Protein AF-A0A1Q7BWT4-F1 (afdb_monomer_lite)

Sequence (83 aa):
PGWYARRRFTREHTMAYPLAAGALVEDPDGTHREVVGVDAAGQWPGGDDNEPGADFVRYLHLPPEAGQPDDVVNPVSSPAETR

Structure (mmCIF, N/CA/C/O backbone):
data_AF-A0A1Q7BWT4-F1
#
_entry.id   AF-A0A1Q7BWT4-F1
#
loop_
_atom_site.group_PDB
_atom_site.id
_atom_site.type_symbol
_atom_site.label_atom_id
_atom_site.label_alt_id
_atom_site.label_comp_id
_atom_site.label_asym_id
_atom_site.label_entity_id
_atom_site.label_seq_id
_atom_site.pdbx_PDB_ins_code
_atom_site.Cartn_x
_atom_site.Cartn_y
_atom_site.Cartn_z
_atom_site.occupancy
_atom_site.B_iso_or_equiv
_atom_site.auth_seq_id
_atom_site.auth_comp_id
_atom_site.auth_asym_id
_atom_site.auth_atom_id
_atom_site.pdbx_PDB_model_num
ATOM 1 N N . PRO A 1 1 ? -1.442 -3.810 12.042 1.00 89.69 1 PRO A N 1
ATOM 2 C CA . PRO A 1 1 ? -2.439 -2.781 11.685 1.00 89.69 1 PRO A CA 1
ATOM 3 C C . PRO A 1 1 ? -1.755 -1.640 10.940 1.00 89.69 1 PRO A C 1
ATOM 5 O O . PRO A 1 1 ? -0.536 -1.510 11.044 1.00 89.69 1 PRO A O 1
ATOM 8 N N . GLY A 1 2 ? -2.521 -0.841 10.200 1.00 93.62 2 GLY A N 1
ATOM 9 C CA . GLY A 1 2 ? -2.008 0.255 9.382 1.00 93.62 2 GLY A CA 1
ATOM 10 C C . GLY A 1 2 ? -2.289 0.069 7.895 1.00 93.62 2 GLY A C 1
ATOM 11 O O . GLY A 1 2 ? -3.195 -0.671 7.507 1.00 93.62 2 GLY A O 1
ATOM 12 N N . TRP A 1 3 ? -1.526 0.781 7.070 1.00 95.94 3 TRP A N 1
ATOM 13 C CA . TRP A 1 3 ? -1.674 0.775 5.619 1.00 95.94 3 TRP A CA 1
ATOM 14 C C . TRP A 1 3 ? -0.735 -0.222 4.948 1.00 95.94 3 TRP A C 1
ATOM 16 O O . TRP A 1 3 ? 0.426 -0.358 5.331 1.00 95.94 3 TRP A O 1
ATOM 26 N N . TYR A 1 4 ? -1.249 -0.875 3.910 1.00 96.31 4 TYR A N 1
ATOM 27 C CA . TYR A 1 4 ? -0.535 -1.850 3.098 1.00 96.31 4 TYR A CA 1
ATOM 28 C C . TYR A 1 4 ? -0.789 -1.601 1.610 1.00 96.31 4 TYR A C 1
ATOM 30 O O . TYR A 1 4 ? -1.913 -1.292 1.217 1.00 96.31 4 TYR A O 1
ATOM 38 N N . ALA A 1 5 ? 0.222 -1.797 0.771 1.00 96.62 5 ALA A N 1
ATOM 39 C CA . ALA A 1 5 ? 0.077 -1.902 -0.672 1.00 96.62 5 ALA A CA 1
ATOM 40 C C . ALA A 1 5 ? -0.151 -3.371 -1.048 1.00 96.62 5 ALA A C 1
ATOM 42 O O . ALA A 1 5 ? 0.633 -4.250 -0.687 1.00 96.62 5 ALA A O 1
ATOM 43 N N . ARG A 1 6 ? -1.236 -3.663 -1.771 1.00 96.44 6 ARG A N 1
ATOM 44 C CA . ARG A 1 6 ? -1.481 -4.990 -2.350 1.00 96.44 6 ARG A CA 1
ATOM 45 C C . ARG A 1 6 ? -0.788 -5.073 -3.698 1.00 96.44 6 ARG A C 1
ATOM 47 O O . ARG A 1 6 ? -1.117 -4.298 -4.596 1.00 96.44 6 ARG A O 1
ATOM 54 N N . ARG A 1 7 ? 0.126 -6.031 -3.841 1.00 95.19 7 ARG A N 1
ATOM 55 C CA . ARG A 1 7 ? 0.866 -6.277 -5.080 1.00 95.19 7 ARG A CA 1
ATOM 56 C C . ARG A 1 7 ? 0.611 -7.684 -5.587 1.00 95.19 7 ARG A C 1
ATOM 58 O O . ARG A 1 7 ? 0.709 -8.648 -4.830 1.00 95.19 7 ARG A O 1
ATOM 65 N N . ARG A 1 8 ? 0.261 -7.796 -6.864 1.00 95.56 8 ARG A N 1
ATOM 66 C CA . ARG A 1 8 ? -0.067 -9.056 -7.525 1.00 95.56 8 ARG A CA 1
ATOM 67 C C . ARG A 1 8 ? 1.075 -9.470 -8.442 1.00 95.56 8 ARG A C 1
ATOM 69 O O . ARG A 1 8 ? 1.338 -8.793 -9.426 1.00 95.56 8 ARG A O 1
ATOM 76 N N . PHE A 1 9 ? 1.691 -10.605 -8.140 1.00 93.00 9 PHE A N 1
ATOM 77 C CA . PHE A 1 9 ? 2.777 -11.194 -8.930 1.00 93.00 9 PHE A CA 1
ATOM 78 C C . PHE A 1 9 ? 2.225 -12.123 -10.012 1.00 93.00 9 PHE A C 1
ATOM 80 O O . PHE A 1 9 ? 2.683 -12.138 -11.149 1.00 93.00 9 PHE A O 1
ATOM 87 N N . THR A 1 10 ? 1.191 -12.891 -9.664 1.00 93.75 10 THR A N 1
ATOM 88 C CA . THR A 1 10 ? 0.430 -13.733 -10.594 1.00 93.75 10 THR A CA 1
ATOM 89 C C . THR A 1 10 ? -1.053 -13.656 -10.243 1.00 93.75 10 THR A C 1
ATOM 91 O O . THR A 1 10 ? -1.425 -13.098 -9.214 1.00 93.75 10 THR A O 1
ATOM 94 N N . ARG A 1 11 ? -1.938 -14.238 -11.062 1.00 92.06 11 ARG A N 1
ATOM 95 C CA . ARG A 1 11 ? -3.384 -14.250 -10.764 1.00 92.06 11 ARG A CA 1
ATOM 96 C C . ARG A 1 11 ? -3.724 -14.872 -9.406 1.00 92.06 11 ARG A C 1
ATOM 98 O O . ARG A 1 11 ? -4.702 -14.458 -8.797 1.00 92.06 11 ARG A O 1
ATOM 105 N N . GLU A 1 12 ? -2.924 -15.831 -8.955 1.00 94.75 12 GLU A N 1
ATOM 106 C CA . GLU A 1 12 ? -3.144 -16.592 -7.720 1.00 94.75 12 GLU A CA 1
ATOM 107 C C . GLU A 1 12 ? -2.245 -16.109 -6.572 1.00 94.75 12 GLU A C 1
ATOM 109 O O . GLU A 1 12 ? -2.475 -16.465 -5.421 1.00 94.75 12 GLU A O 1
ATOM 114 N N . HIS A 1 13 ? -1.243 -15.273 -6.867 1.00 93.94 13 HIS A N 1
ATOM 115 C CA . HIS A 1 13 ? -0.261 -14.809 -5.895 1.00 93.94 13 HIS A CA 1
ATOM 116 C C . HIS A 1 13 ? -0.301 -13.287 -5.744 1.00 93.94 13 HIS A C 1
ATOM 118 O O . HIS A 1 13 ? 0.169 -12.532 -6.602 1.00 93.94 13 HIS A O 1
ATOM 124 N N . THR A 1 14 ? -0.868 -12.838 -4.625 1.00 95.56 14 THR A N 1
ATOM 125 C CA . THR A 1 14 ? -0.920 -11.430 -4.220 1.00 95.56 14 THR A CA 1
ATOM 126 C C . THR A 1 14 ? -0.409 -11.314 -2.793 1.00 95.56 14 THR A C 1
ATOM 128 O O . THR A 1 14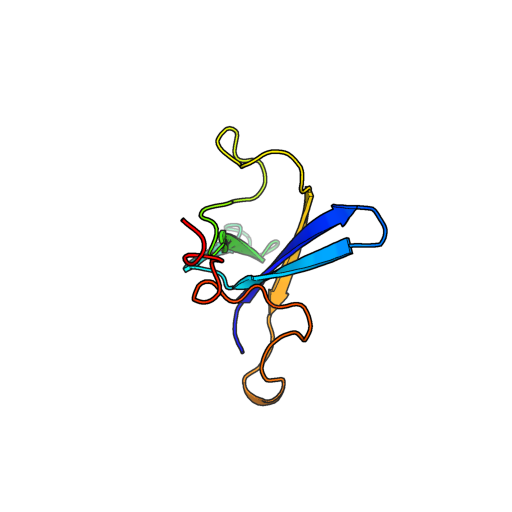 ? -0.842 -12.074 -1.936 1.00 95.56 14 THR A O 1
ATOM 131 N N . MET A 1 15 ? 0.473 -10.352 -2.539 1.00 95.94 15 MET A N 1
ATOM 132 C CA . MET A 1 15 ? 1.044 -10.105 -1.216 1.00 95.94 15 MET A CA 1
ATOM 133 C C . MET A 1 15 ? 0.735 -8.687 -0.735 1.00 95.94 15 MET A C 1
ATOM 135 O O . MET A 1 15 ? 0.451 -7.784 -1.530 1.00 95.94 15 MET A O 1
ATOM 139 N N . ALA A 1 16 ? 0.758 -8.493 0.582 1.00 96.44 16 ALA A N 1
ATOM 140 C CA . ALA A 1 16 ? 0.586 -7.197 1.223 1.00 96.44 16 ALA A CA 1
ATOM 141 C C . ALA A 1 16 ? 1.935 -6.659 1.717 1.00 96.44 16 ALA A C 1
ATOM 143 O O . ALA A 1 16 ? 2.590 -7.268 2.555 1.00 96.44 16 ALA A O 1
ATOM 144 N N . TYR A 1 17 ? 2.329 -5.483 1.246 1.00 96.12 17 TYR A N 1
ATOM 145 C CA . TYR A 1 17 ? 3.531 -4.797 1.708 1.00 96.12 17 TYR A CA 1
ATOM 146 C C . TYR A 1 17 ? 3.134 -3.663 2.650 1.00 96.12 17 TYR A C 1
ATOM 148 O O . TYR A 1 17 ? 2.326 -2.826 2.247 1.00 96.12 17 TYR A O 1
ATOM 156 N N . PRO A 1 18 ? 3.654 -3.597 3.887 1.00 96.06 18 PRO A N 1
ATOM 157 C CA . PRO A 1 18 ? 3.413 -2.450 4.761 1.00 96.06 18 PRO A CA 1
ATOM 158 C C . PRO A 1 18 ? 3.834 -1.143 4.077 1.00 96.06 18 PRO A C 1
ATOM 160 O O . PRO A 1 18 ? 4.851 -1.124 3.385 1.00 96.06 18 PRO A O 1
ATOM 163 N N . LEU A 1 19 ? 3.091 -0.050 4.266 1.00 95.56 19 LEU A N 1
ATOM 164 C CA . LEU A 1 19 ? 3.542 1.268 3.805 1.00 95.56 19 LEU A CA 1
ATOM 165 C C . LEU A 1 19 ? 4.708 1.749 4.673 1.00 95.56 19 LEU A C 1
ATOM 167 O O . LEU A 1 19 ? 4.586 1.811 5.896 1.00 95.56 19 LEU A O 1
ATOM 171 N N . ALA A 1 20 ? 5.818 2.115 4.033 1.00 94.38 20 ALA A N 1
ATOM 172 C CA . ALA A 1 20 ? 6.965 2.735 4.691 1.00 94.38 20 ALA A CA 1
ATOM 173 C C . ALA A 1 20 ? 6.766 4.250 4.848 1.00 94.38 20 ALA A C 1
ATOM 175 O O . ALA A 1 20 ? 7.125 4.825 5.873 1.00 94.38 20 ALA A O 1
ATOM 176 N N . ALA A 1 21 ? 6.153 4.885 3.847 1.00 94.00 21 ALA A N 1
ATOM 177 C CA . ALA A 1 21 ? 5.754 6.286 3.875 1.00 94.00 21 ALA A CA 1
ATOM 178 C C . ALA A 1 21 ? 4.440 6.461 3.110 1.00 94.00 21 ALA A C 1
ATOM 180 O O . ALA A 1 21 ? 4.203 5.789 2.108 1.00 94.00 21 ALA A O 1
ATOM 181 N N . GLY A 1 22 ? 3.589 7.376 3.565 1.00 94.12 22 GLY A N 1
ATOM 182 C CA . GLY A 1 22 ? 2.326 7.664 2.901 1.00 94.12 22 GLY A CA 1
ATOM 183 C C . GLY A 1 22 ? 1.860 9.088 3.143 1.00 94.12 22 GLY A C 1
ATOM 184 O O . GLY A 1 22 ? 2.234 9.723 4.129 1.00 94.12 22 GLY A O 1
ATOM 185 N N . ALA A 1 23 ? 1.033 9.567 2.227 1.00 94.31 23 ALA A N 1
ATOM 186 C CA . ALA A 1 23 ? 0.342 10.835 2.300 1.00 94.31 23 ALA A CA 1
ATOM 187 C C . ALA A 1 23 ? -1.131 10.625 1.957 1.00 94.31 23 ALA A C 1
ATOM 189 O O . ALA A 1 23 ? -1.514 9.689 1.255 1.00 94.31 23 ALA A O 1
ATOM 190 N N . LEU A 1 24 ? -1.950 11.526 2.473 1.00 93.88 24 LEU A N 1
ATOM 191 C CA . LEU A 1 24 ? -3.341 11.654 2.100 1.00 93.88 24 LEU A CA 1
ATOM 192 C C . LEU A 1 24 ? -3.436 12.780 1.073 1.00 93.8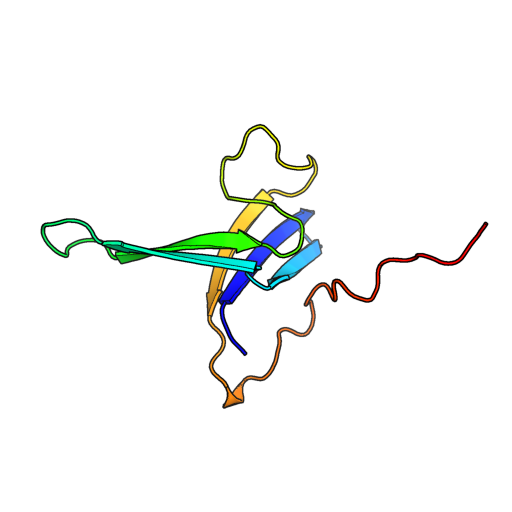8 24 LEU A C 1
ATOM 194 O O . LEU A 1 24 ? -3.008 13.899 1.354 1.00 93.88 24 LEU A O 1
ATOM 198 N N . VAL A 1 25 ? -3.959 12.467 -0.105 1.00 93.50 25 VAL A N 1
ATOM 199 C CA . VAL A 1 25 ? -4.187 13.427 -1.183 1.00 93.50 25 VAL A CA 1
ATOM 200 C C . VAL A 1 25 ? -5.677 13.705 -1.242 1.00 93.50 25 VAL A C 1
ATOM 202 O O . VAL A 1 25 ? -6.487 12.781 -1.286 1.00 93.50 25 VAL A O 1
ATOM 205 N N . GLU A 1 26 ? -6.024 14.984 -1.199 1.00 96.94 26 GLU A N 1
ATOM 206 C CA . GLU A 1 26 ? -7.398 15.475 -1.210 1.00 96.94 26 GLU A CA 1
ATOM 207 C C . GLU A 1 26 ? -7.528 16.529 -2.302 1.00 96.94 26 GLU A C 1
ATOM 209 O O . GLU A 1 26 ? -6.700 17.442 -2.381 1.00 96.94 26 GLU A O 1
ATOM 214 N N . ASP A 1 27 ? -8.563 16.406 -3.131 1.00 95.12 27 ASP A N 1
ATOM 215 C CA . ASP A 1 27 ? -8.874 17.444 -4.105 1.00 95.12 27 ASP A CA 1
ATOM 216 C C . ASP A 1 27 ? -9.353 18.715 -3.382 1.00 95.12 27 ASP A C 1
ATOM 218 O O . ASP A 1 27 ? -10.006 18.628 -2.336 1.00 95.12 27 ASP A O 1
ATOM 222 N N . PRO A 1 28 ? -9.083 19.919 -3.922 1.00 94.75 28 PRO A N 1
ATOM 223 C CA . PRO A 1 28 ? -9.452 21.176 -3.265 1.00 94.75 28 PRO A CA 1
ATOM 224 C C . PRO A 1 28 ? -10.959 21.343 -3.033 1.00 94.75 28 PRO A C 1
ATOM 226 O O . PRO A 1 28 ? -11.370 22.078 -2.137 1.00 94.75 28 PRO A O 1
ATOM 229 N N . ASP A 1 29 ? -11.779 20.689 -3.855 1.00 94.69 29 ASP A N 1
ATOM 230 C CA . ASP A 1 29 ? -13.238 20.678 -3.746 1.00 94.69 29 ASP A CA 1
ATOM 231 C C . ASP A 1 29 ? -13.773 19.569 -2.817 1.00 94.69 29 ASP A C 1
ATOM 233 O O . ASP A 1 29 ? -14.977 19.502 -2.565 1.00 94.69 29 ASP A O 1
ATOM 237 N N . GLY A 1 30 ? -12.888 18.720 -2.283 1.00 91.00 30 GLY A N 1
ATOM 238 C CA . GLY A 1 30 ? -13.208 17.620 -1.376 1.00 91.00 30 GLY A CA 1
ATOM 239 C C . GLY A 1 30 ? -13.918 16.435 -2.034 1.00 91.00 30 GLY A C 1
ATOM 240 O O . GLY A 1 30 ? -14.420 15.563 -1.324 1.00 91.00 30 GLY A O 1
ATOM 241 N N . THR A 1 31 ? -13.994 16.384 -3.365 1.00 94.81 31 THR A N 1
ATOM 242 C CA . THR A 1 31 ? -14.703 15.310 -4.083 1.00 94.81 31 THR A CA 1
ATOM 243 C C . THR A 1 31 ? -13.925 13.998 -4.111 1.00 94.81 31 THR A C 1
ATOM 245 O O . THR A 1 31 ? -14.526 12.925 -4.216 1.00 94.81 31 THR A O 1
ATOM 248 N N . HIS A 1 32 ? -12.605 14.072 -3.951 1.00 93.94 32 HIS A N 1
ATOM 249 C CA . HIS A 1 32 ? -11.714 12.926 -3.939 1.00 93.94 32 HIS A CA 1
ATOM 250 C C . HIS A 1 32 ? -10.738 12.986 -2.766 1.00 93.94 32 HIS A C 1
ATOM 252 O O . HIS A 1 32 ? -10.215 14.043 -2.412 1.00 93.94 32 HIS A O 1
ATOM 258 N N . ARG A 1 33 ? -10.499 11.817 -2.169 1.00 94.19 33 ARG A N 1
ATOM 259 C CA . ARG A 1 33 ? -9.574 11.618 -1.057 1.00 94.19 33 ARG A CA 1
ATOM 260 C C . ARG A 1 33 ? -8.989 10.221 -1.147 1.00 94.19 33 ARG A C 1
ATOM 262 O O . ARG A 1 33 ? -9.714 9.241 -0.973 1.00 94.19 33 ARG A O 1
ATOM 269 N N . GLU A 1 34 ? -7.687 10.128 -1.366 1.00 93.31 34 GLU A N 1
ATOM 270 C CA . GLU A 1 34 ? -6.987 8.851 -1.459 1.00 93.31 34 GLU A CA 1
ATOM 271 C C . GLU A 1 34 ? -5.683 8.853 -0.666 1.00 93.31 34 GLU A C 1
ATOM 273 O O . GLU A 1 34 ? -5.067 9.889 -0.423 1.00 93.31 34 GLU A O 1
ATOM 278 N N . VAL A 1 35 ? -5.260 7.666 -0.244 1.00 93.62 35 VAL A N 1
ATOM 279 C CA . VAL A 1 35 ? -3.926 7.476 0.320 1.00 93.62 35 VAL A CA 1
ATOM 280 C C . VAL A 1 35 ? -2.999 7.050 -0.799 1.00 93.62 35 VAL A C 1
ATOM 282 O O . VAL A 1 35 ? -3.322 6.129 -1.540 1.00 93.62 35 VAL A O 1
ATOM 285 N N . VAL A 1 36 ? -1.837 7.685 -0.868 1.00 93.69 36 VAL A N 1
ATOM 286 C CA . VAL A 1 36 ? -0.731 7.313 -1.751 1.00 93.69 36 VAL A CA 1
ATOM 287 C C . VAL A 1 36 ? 0.520 7.111 -0.914 1.00 93.69 36 VAL A C 1
ATOM 289 O O . VAL A 1 36 ? 0.665 7.697 0.159 1.00 93.69 36 VAL A O 1
ATOM 292 N N . GLY A 1 37 ? 1.440 6.273 -1.367 1.00 95.12 37 GLY A N 1
ATOM 293 C CA . GLY A 1 37 ? 2.624 5.975 -0.579 1.00 95.12 37 GLY A CA 1
ATOM 294 C C . GLY A 1 37 ? 3.561 4.951 -1.187 1.00 95.12 37 GLY A C 1
ATOM 295 O O . GLY A 1 37 ? 3.215 4.24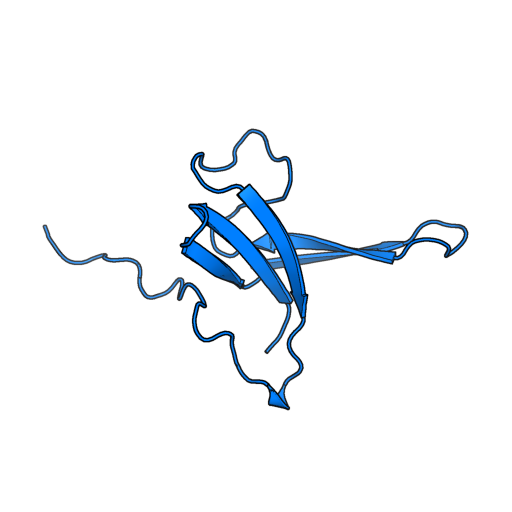0 -2.134 1.00 95.12 37 GLY A O 1
ATOM 296 N N . VAL A 1 38 ? 4.740 4.894 -0.578 1.00 96.00 38 VAL A N 1
ATOM 297 C CA . VAL A 1 38 ? 5.814 3.958 -0.888 1.00 96.00 38 VAL A CA 1
ATOM 298 C C . VAL A 1 38 ? 5.723 2.791 0.086 1.00 96.00 38 VAL A C 1
ATOM 300 O O . VAL A 1 38 ? 5.624 2.983 1.304 1.00 96.00 38 VAL A O 1
ATOM 303 N N . ASP A 1 39 ? 5.735 1.575 -0.443 1.00 95.44 39 ASP A N 1
ATOM 304 C CA . ASP A 1 39 ? 5.708 0.365 0.368 1.00 95.44 39 ASP A CA 1
ATOM 305 C C . ASP A 1 39 ? 7.093 -0.021 0.919 1.00 95.44 39 ASP A C 1
ATOM 307 O O . ASP A 1 39 ? 8.112 0.597 0.611 1.00 95.44 39 ASP A O 1
ATOM 311 N N . ALA A 1 40 ? 7.137 -1.033 1.786 1.00 94.50 40 ALA A N 1
ATOM 312 C CA . ALA A 1 40 ? 8.358 -1.487 2.450 1.00 94.50 40 ALA A CA 1
ATOM 313 C C . ALA A 1 40 ? 9.434 -2.039 1.496 1.00 94.50 40 ALA A C 1
ATOM 315 O O . ALA A 1 40 ? 10.579 -2.184 1.915 1.00 94.50 40 ALA A O 1
ATOM 316 N N . ALA A 1 41 ? 9.095 -2.333 0.236 1.00 92.50 41 ALA A N 1
ATOM 317 C CA . ALA A 1 41 ? 10.059 -2.687 -0.803 1.00 92.50 41 ALA A CA 1
ATOM 318 C C . ALA A 1 41 ? 10.552 -1.460 -1.598 1.00 92.50 41 ALA A C 1
ATOM 320 O O . ALA A 1 41 ? 11.276 -1.611 -2.582 1.00 92.50 41 ALA A O 1
ATOM 321 N N . GLY A 1 42 ? 10.163 -0.245 -1.197 1.00 93.75 42 GLY A N 1
ATOM 322 C CA . GLY A 1 42 ? 10.525 0.996 -1.881 1.00 93.75 42 GLY A CA 1
ATOM 323 C C . GLY A 1 42 ? 9.682 1.279 -3.125 1.00 93.75 42 GLY A C 1
ATOM 324 O O . GLY A 1 42 ? 10.102 2.062 -3.970 1.00 93.75 42 GLY A O 1
ATOM 325 N N . GLN A 1 43 ? 8.518 0.641 -3.262 1.00 94.06 43 GLN A N 1
ATOM 326 C CA . GLN A 1 43 ? 7.750 0.621 -4.508 1.00 94.06 43 GLN A CA 1
ATOM 327 C C . GLN A 1 43 ? 6.531 1.532 -4.395 1.00 94.06 43 GLN A C 1
ATOM 329 O O . GLN A 1 43 ? 5.925 1.640 -3.326 1.00 94.06 43 GLN A O 1
ATOM 334 N N . TRP A 1 44 ? 6.149 2.183 -5.492 1.00 93.38 44 TRP A N 1
ATOM 335 C CA . TRP A 1 44 ? 5.002 3.097 -5.518 1.00 93.38 44 TRP A CA 1
ATOM 336 C C . TRP A 1 44 ? 4.195 2.958 -6.817 1.00 93.38 44 TRP A C 1
ATOM 338 O O . TRP A 1 44 ? 4.777 2.678 -7.861 1.00 93.38 44 TRP A O 1
ATOM 348 N N . PRO A 1 45 ? 2.861 3.120 -6.815 1.00 92.00 45 PRO A N 1
ATOM 349 C CA . PRO A 1 45 ? 2.046 2.885 -8.007 1.00 92.00 45 PRO A CA 1
ATOM 350 C C . PRO A 1 45 ? 2.468 3.767 -9.188 1.00 92.00 45 PRO A C 1
ATOM 352 O O . PRO A 1 45 ? 2.497 4.986 -9.072 1.00 92.00 45 PRO A O 1
ATOM 355 N N . GLY A 1 46 ? 2.769 3.147 -10.333 1.00 88.31 46 GLY A N 1
ATOM 356 C CA . GLY A 1 46 ? 3.151 3.861 -11.559 1.00 88.31 46 GLY A CA 1
ATOM 357 C C . GLY A 1 46 ? 4.608 4.333 -11.625 1.00 88.31 46 GLY A C 1
ATOM 358 O O . GLY A 1 46 ? 4.975 4.968 -12.604 1.00 88.31 46 GLY A O 1
ATOM 359 N N . GLY A 1 47 ? 5.436 4.014 -10.629 1.00 90.00 47 GLY A N 1
ATOM 360 C CA . GLY A 1 47 ? 6.865 4.319 -10.651 1.00 90.00 47 GLY A CA 1
ATOM 361 C C . GLY A 1 47 ? 7.648 3.596 -11.743 1.00 90.00 47 GLY A C 1
ATOM 362 O O . GLY A 1 47 ? 7.560 2.372 -11.845 1.00 90.00 47 GLY A O 1
ATOM 363 N N . ASP A 1 48 ? 8.467 4.340 -12.487 1.00 88.88 48 ASP A N 1
ATOM 364 C CA . ASP A 1 48 ? 9.349 3.791 -13.527 1.00 88.88 48 ASP A CA 1
ATOM 365 C C . ASP A 1 48 ? 10.499 2.947 -12.946 1.00 88.88 48 ASP A C 1
ATOM 367 O O . ASP A 1 48 ? 10.901 1.952 -13.542 1.00 88.88 48 ASP A O 1
ATOM 371 N N . ASP A 1 49 ? 10.990 3.303 -11.753 1.00 88.81 49 ASP A N 1
ATOM 372 C CA . ASP A 1 49 ? 12.065 2.591 -11.041 1.00 88.81 49 ASP A CA 1
ATOM 373 C C . ASP A 1 49 ? 11.566 1.393 -10.212 1.00 88.81 49 ASP A C 1
ATOM 375 O O . ASP A 1 49 ? 12.314 0.808 -9.424 1.00 88.81 49 ASP A O 1
ATOM 379 N N . ASN A 1 50 ? 10.288 1.033 -10.339 1.00 90.69 50 ASN A N 1
ATOM 380 C CA . ASN A 1 50 ? 9.755 -0.122 -9.634 1.00 90.69 50 ASN A CA 1
ATOM 381 C C . ASN A 1 50 ? 10.400 -1.416 -10.129 1.00 90.69 50 ASN A C 1
ATOM 383 O O . ASN A 1 50 ? 10.652 -1.615 -11.319 1.00 90.69 50 ASN A O 1
ATOM 387 N N . GLU A 1 51 ? 10.569 -2.351 -9.202 1.00 87.75 51 GLU A N 1
ATOM 388 C CA . GLU A 1 51 ? 10.959 -3.704 -9.541 1.00 87.75 51 GLU A CA 1
ATOM 389 C C . GLU A 1 51 ? 9.851 -4.338 -10.402 1.00 87.75 51 GLU A C 1
ATOM 391 O O . GLU A 1 51 ? 8.674 -4.351 -9.997 1.00 87.75 51 GLU A O 1
ATOM 396 N N . PRO A 1 52 ? 10.198 -4.851 -11.596 1.00 87.50 52 PRO A N 1
ATOM 397 C CA . PRO A 1 52 ? 9.233 -5.480 -12.480 1.00 87.50 52 PRO A CA 1
ATOM 398 C C . PRO A 1 52 ? 8.736 -6.806 -11.894 1.00 87.50 52 PRO A C 1
ATOM 400 O O . PRO A 1 52 ? 9.422 -7.471 -11.125 1.00 87.50 52 PRO A O 1
ATOM 403 N N . GLY A 1 53 ? 7.549 -7.239 -12.327 1.00 88.44 53 GLY A N 1
ATOM 404 C CA . GLY A 1 53 ? 7.008 -8.558 -11.970 1.00 88.44 53 GLY A CA 1
ATOM 405 C C . GLY A 1 53 ? 5.898 -8.550 -10.922 1.00 88.44 53 GLY A C 1
ATOM 406 O O . GLY A 1 53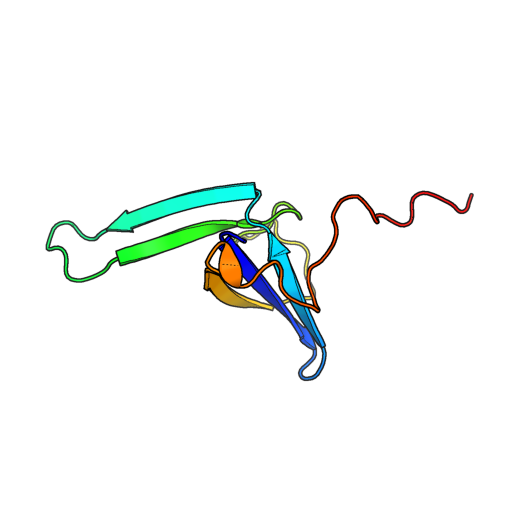 ? 5.399 -9.620 -10.581 1.00 88.44 53 GLY A O 1
ATOM 407 N N . ALA A 1 54 ? 5.456 -7.377 -10.457 1.00 92.69 54 ALA A N 1
ATOM 408 C CA . ALA A 1 54 ? 4.223 -7.267 -9.689 1.00 92.69 54 ALA A CA 1
ATOM 409 C C . AL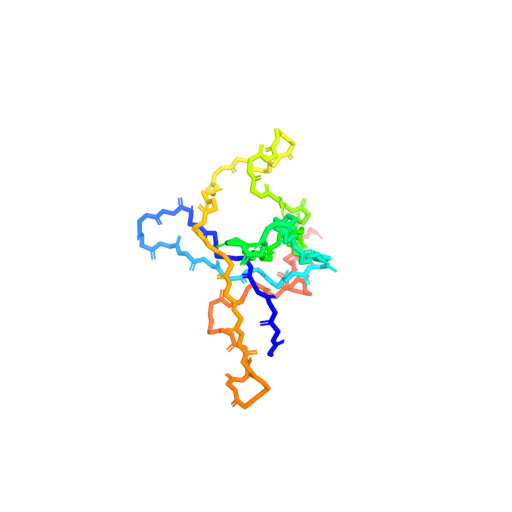A A 1 54 ? 3.435 -5.993 -9.992 1.00 92.69 54 ALA A C 1
ATOM 411 O O . ALA A 1 54 ? 3.956 -4.880 -9.885 1.00 92.69 54 ALA A O 1
ATOM 412 N N . ASP A 1 55 ? 2.147 -6.174 -10.272 1.00 94.25 55 ASP A N 1
ATOM 413 C CA . ASP A 1 55 ? 1.190 -5.089 -10.458 1.00 94.25 55 ASP A CA 1
ATOM 414 C C . ASP A 1 55 ? 0.743 -4.541 -9.103 1.00 94.25 55 ASP A C 1
ATOM 416 O O . ASP A 1 55 ? 0.407 -5.302 -8.188 1.00 94.25 55 ASP A O 1
ATOM 420 N N . PHE A 1 56 ? 0.641 -3.220 -8.988 1.00 95.12 56 PHE A N 1
ATOM 421 C CA . PHE A 1 56 ? -0.120 -2.619 -7.900 1.00 95.12 56 PHE A CA 1
ATOM 422 C C . PHE A 1 56 ? -1.617 -2.904 -8.078 1.00 95.12 56 PHE A C 1
ATOM 424 O O . PHE A 1 56 ? -2.160 -2.776 -9.174 1.00 95.12 56 PHE A O 1
ATOM 431 N N . VAL A 1 57 ? -2.291 -3.280 -6.989 1.00 95.62 57 VAL A N 1
ATOM 432 C CA . VAL A 1 57 ? -3.733 -3.561 -6.985 1.00 95.62 57 VAL A CA 1
ATOM 433 C C . VAL A 1 57 ? -4.505 -2.455 -6.277 1.00 95.62 57 VAL A C 1
ATOM 435 O O . VAL A 1 57 ? -5.430 -1.891 -6.852 1.00 95.62 57 VAL A O 1
ATOM 438 N N . ARG A 1 58 ? -4.179 -2.197 -5.004 1.00 95.88 58 ARG A N 1
ATOM 439 C CA . ARG A 1 58 ? -4.821 -1.173 -4.166 1.00 95.88 58 ARG A CA 1
ATOM 440 C C . ARG A 1 58 ? -4.056 -0.956 -2.868 1.00 95.88 58 ARG A C 1
ATOM 442 O O . ARG A 1 58 ? -3.338 -1.848 -2.410 1.00 95.88 58 ARG A O 1
ATOM 449 N N . TYR A 1 59 ? -4.336 0.159 -2.207 1.00 96.19 59 TYR A N 1
ATOM 450 C CA . TYR A 1 59 ? -4.030 0.319 -0.793 1.00 96.19 59 TYR A CA 1
ATOM 451 C C . TYR A 1 59 ? -5.105 -0.344 0.080 1.00 96.19 59 TYR A C 1
ATOM 453 O O . TYR A 1 59 ? -6.291 -0.359 -0.256 1.00 96.19 59 TYR A O 1
ATOM 461 N N . LEU A 1 60 ? -4.682 -0.926 1.197 1.00 95.19 60 LEU A N 1
ATOM 462 C CA . LEU A 1 60 ? -5.523 -1.583 2.192 1.00 95.19 60 LEU A CA 1
ATOM 463 C C . LEU A 1 60 ? -5.199 -1.003 3.569 1.00 95.19 60 LEU A C 1
ATOM 465 O O . LEU A 1 60 ? -4.052 -1.062 4.001 1.00 95.19 60 LEU A O 1
ATOM 469 N N . HIS A 1 61 ? -6.209 -0.494 4.267 1.00 94.94 61 HIS A N 1
ATOM 470 C CA . HIS A 1 61 ? -6.094 -0.103 5.668 1.00 94.94 61 HIS A CA 1
ATOM 471 C C . HIS A 1 61 ? -6.667 -1.196 6.565 1.00 94.94 61 HIS A C 1
ATOM 473 O O . HIS A 1 61 ? -7.806 -1.620 6.366 1.00 94.94 61 HIS A O 1
ATOM 479 N N . LEU A 1 62 ? -5.900 -1.618 7.569 1.00 94.31 62 LEU A N 1
ATOM 480 C CA . LEU A 1 62 ? -6.372 -2.514 8.619 1.00 94.31 62 LEU A CA 1
ATOM 481 C C . LEU A 1 62 ? -6.383 -1.797 9.974 1.00 94.31 62 LEU A C 1
ATOM 483 O O . LEU A 1 62 ? -5.331 -1.304 10.401 1.00 94.31 62 LEU A O 1
ATOM 487 N N . PRO A 1 63 ? -7.530 -1.763 10.677 1.00 93.06 63 PRO A N 1
ATOM 488 C CA . PRO A 1 63 ? -7.605 -1.177 12.009 1.00 93.06 63 PRO A CA 1
ATOM 489 C C . PRO A 1 63 ? -6.762 -1.977 13.022 1.00 93.06 63 PRO A C 1
ATOM 491 O O . PRO A 1 63 ? -6.459 -3.148 12.781 1.00 93.06 63 PRO A O 1
ATOM 494 N N . PRO A 1 64 ? -6.384 -1.377 14.169 1.00 90.88 64 PRO A N 1
ATOM 495 C CA . PRO A 1 64 ? -5.613 -2.029 15.234 1.00 90.88 64 PRO A CA 1
ATOM 496 C C . PRO A 1 64 ? -6.100 -3.429 15.618 1.00 90.88 64 PRO A C 1
ATOM 498 O O . PRO A 1 64 ? -5.292 -4.350 15.715 1.00 90.88 64 PRO A O 1
ATOM 501 N N . GLU A 1 65 ? -7.413 -3.594 15.770 1.00 94.25 65 GLU A N 1
ATOM 502 C CA . GLU A 1 65 ? -8.063 -4.852 16.154 1.00 94.25 65 GLU A CA 1
ATOM 503 C C . GLU A 1 65 ? -7.933 -5.982 15.122 1.00 94.25 65 GLU A C 1
ATOM 505 O O . GLU A 1 65 ? -8.014 -7.150 15.488 1.00 94.25 65 GLU A O 1
ATOM 510 N N . ALA A 1 66 ? -7.698 -5.653 13.847 1.00 91.69 66 ALA A N 1
ATOM 511 C CA . ALA A 1 66 ? -7.577 -6.633 12.770 1.00 91.69 66 ALA A CA 1
ATOM 512 C C . ALA A 1 66 ? -6.170 -7.247 12.662 1.00 91.69 66 ALA A C 1
ATOM 514 O O . ALA A 1 66 ? -5.970 -8.183 11.895 1.00 91.69 66 ALA A O 1
ATOM 515 N N . GLY A 1 67 ? -5.178 -6.728 13.394 1.00 90.44 67 GLY A N 1
ATOM 516 C CA . GLY A 1 67 ? -3.809 -7.235 13.310 1.00 90.44 67 GLY A CA 1
ATOM 517 C C . GLY A 1 67 ? -3.143 -6.925 11.964 1.00 90.44 67 GLY A C 1
ATOM 518 O O . GLY A 1 67 ? -3.193 -5.788 11.490 1.00 90.44 67 GLY A O 1
ATOM 519 N N . GLN A 1 68 ? -2.427 -7.890 11.387 1.00 91.38 68 GLN A N 1
ATOM 520 C CA . GLN A 1 68 ? -1.725 -7.763 10.101 1.00 91.38 68 GLN A CA 1
ATOM 521 C C . GLN A 1 68 ? -2.341 -8.731 9.072 1.00 91.38 68 GLN A C 1
ATOM 523 O O . GLN A 1 68 ? -2.934 -9.722 9.489 1.00 91.38 68 GLN A O 1
ATOM 528 N N . PRO A 1 69 ? -2.218 -8.471 7.756 1.00 92.38 69 PRO A N 1
ATOM 529 C CA . PRO A 1 69 ? -2.648 -9.425 6.733 1.00 92.38 69 PRO A CA 1
ATOM 530 C C . PRO A 1 69 ? -1.883 -10.750 6.856 1.00 92.38 69 PRO A C 1
ATOM 532 O O . PRO A 1 69 ? -0.687 -10.728 7.142 1.00 92.38 69 PRO A O 1
ATOM 535 N N . ASP A 1 70 ? -2.529 -11.882 6.569 1.00 91.56 70 ASP A N 1
ATOM 536 C CA . ASP A 1 70 ? -1.878 -13.205 6.573 1.00 91.56 70 ASP A CA 1
ATOM 537 C C . ASP A 1 70 ? -0.772 -13.332 5.512 1.00 91.56 70 ASP A C 1
ATOM 539 O O . ASP A 1 70 ? 0.185 -14.083 5.666 1.00 91.56 70 ASP A O 1
ATOM 543 N N . ASP A 1 71 ? -0.904 -12.574 4.427 1.00 93.94 71 ASP A N 1
ATOM 544 C CA . ASP A 1 71 ? 0.010 -12.525 3.289 1.00 93.94 71 ASP A CA 1
ATOM 545 C C . ASP A 1 71 ? 0.912 -11.282 3.326 1.00 93.94 71 ASP A C 1
ATOM 547 O O . ASP A 1 71 ? 1.334 -10.754 2.289 1.00 93.94 71 ASP A O 1
ATOM 551 N N . VAL A 1 72 ? 1.188 -10.788 4.537 1.00 94.31 72 VAL A N 1
ATOM 552 C CA . VAL A 1 72 ? 2.124 -9.691 4.752 1.00 94.31 72 VAL A CA 1
ATOM 553 C C . VAL A 1 72 ? 3.547 -10.129 4.418 1.00 94.31 72 VAL A C 1
ATOM 555 O O . VAL A 1 72 ? 4.060 -11.120 4.936 1.00 94.31 72 VAL A O 1
ATOM 558 N N . VAL A 1 73 ? 4.222 -9.347 3.582 1.00 85.81 73 VAL A N 1
ATOM 559 C CA . VAL A 1 73 ? 5.667 -9.475 3.421 1.00 85.81 73 VAL A CA 1
ATOM 560 C C . VAL A 1 73 ? 6.326 -8.920 4.668 1.00 85.81 73 VAL A C 1
ATOM 562 O O . VAL A 1 73 ? 6.158 -7.748 5.008 1.00 85.81 73 VAL A O 1
ATOM 565 N N . ASN A 1 74 ? 7.086 -9.771 5.350 1.00 71.81 74 ASN A N 1
ATOM 566 C CA . ASN A 1 74 ? 7.878 -9.359 6.490 1.00 71.81 74 ASN A CA 1
ATOM 567 C C . ASN A 1 74 ? 9.251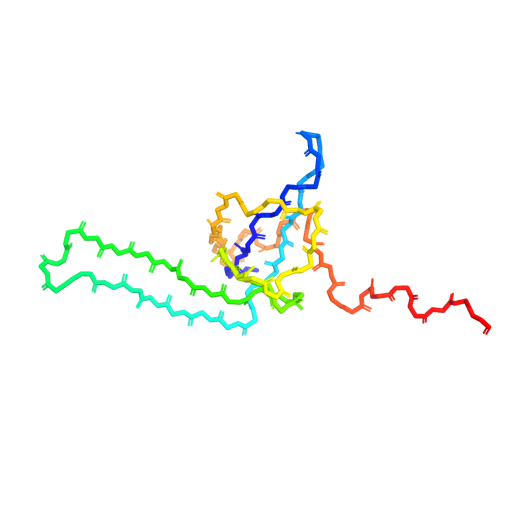 -8.850 6.010 1.00 71.81 74 ASN A C 1
ATOM 569 O O . ASN A 1 74 ? 10.074 -9.669 5.596 1.00 71.81 74 ASN A O 1
ATOM 573 N N . PRO A 1 75 ? 9.545 -7.536 6.074 1.00 56.44 75 PRO A N 1
ATOM 574 C CA . PRO A 1 75 ? 10.815 -6.999 5.586 1.00 56.44 75 PRO A CA 1
ATOM 575 C C . PRO A 1 75 ? 12.033 -7.491 6.390 1.00 56.44 75 PRO A C 1
ATOM 577 O O . PRO A 1 75 ? 13.145 -7.458 5.868 1.00 56.44 75 PRO A O 1
ATOM 580 N N . VAL A 1 76 ? 11.853 -8.007 7.620 1.00 55.16 76 VAL A N 1
ATOM 581 C CA . VAL A 1 76 ? 12.955 -8.641 8.378 1.00 55.16 76 VAL A CA 1
ATOM 582 C C . VAL A 1 76 ? 13.228 -10.091 7.967 1.00 55.16 76 VAL A C 1
ATOM 584 O O . VAL A 1 76 ? 14.223 -10.668 8.391 1.00 55.16 76 VAL A O 1
ATOM 587 N N . SER A 1 77 ? 12.391 -10.678 7.111 1.00 46.56 77 SER A N 1
ATOM 588 C CA . SER A 1 77 ? 12.611 -11.993 6.505 1.00 46.56 77 SER A CA 1
ATOM 589 C C . SER A 1 77 ? 13.074 -11.837 5.059 1.00 46.56 77 SER A C 1
ATOM 591 O O . SER A 1 77 ? 12.521 -12.428 4.139 1.00 46.56 77 SER A O 1
ATOM 593 N N . SER A 1 78 ? 14.113 -11.034 4.845 1.00 41.25 78 SER A N 1
ATOM 594 C CA . SER A 1 78 ? 14.960 -11.267 3.676 1.00 41.25 78 SER A CA 1
ATOM 595 C C . SER A 1 78 ? 15.676 -12.608 3.900 1.00 41.25 78 SER A C 1
ATOM 597 O O . SER A 1 78 ? 16.174 -12.811 5.010 1.00 41.25 78 SER A O 1
ATOM 599 N N . PRO A 1 79 ? 15.777 -13.528 2.922 1.00 44.97 79 PRO A N 1
ATOM 600 C CA . PRO A 1 79 ? 16.673 -14.677 3.020 1.00 44.97 79 PRO A CA 1
ATOM 601 C C . PRO A 1 79 ? 18.125 -14.193 2.910 1.00 44.97 79 PRO A C 1
ATOM 603 O O . PRO A 1 79 ? 18.814 -14.415 1.920 1.00 44.97 79 PRO A O 1
ATOM 606 N N . ALA A 1 80 ? 18.594 -13.491 3.933 1.00 48.41 80 ALA A N 1
ATOM 607 C CA . ALA A 1 80 ? 20.000 -13.247 4.162 1.00 48.41 80 ALA A CA 1
ATOM 608 C C . ALA A 1 80 ? 20.531 -14.399 5.017 1.00 48.41 80 ALA A C 1
ATOM 610 O O . ALA A 1 80 ? 20.787 -14.192 6.187 1.00 48.41 80 ALA A O 1
ATOM 611 N N . GLU A 1 81 ? 20.627 -15.608 4.450 1.00 50.91 81 GLU A N 1
ATOM 612 C CA . GLU A 1 81 ? 21.472 -16.700 4.965 1.00 50.91 81 GLU A CA 1
ATOM 613 C C . GLU A 1 81 ? 21.459 -17.893 3.990 1.00 50.91 81 GLU A C 1
ATOM 615 O O . GLU A 1 81 ? 20.728 -18.865 4.147 1.00 50.91 81 GLU A O 1
ATOM 620 N N . THR A 1 82 ? 22.260 -17.804 2.929 1.00 42.25 82 THR A N 1
ATOM 621 C CA . THR A 1 82 ? 23.051 -18.925 2.388 1.00 42.25 82 THR A CA 1
ATOM 622 C C . THR A 1 82 ? 24.085 -18.324 1.443 1.00 42.25 82 THR A C 1
ATOM 624 O O . THR A 1 82 ? 23.821 -18.090 0.264 1.00 42.25 82 THR A O 1
ATOM 627 N N . ARG A 1 83 ? 25.274 -18.053 1.977 1.00 38.69 83 ARG A N 1
ATOM 628 C CA . ARG A 1 83 ? 26.515 -18.161 1.219 1.00 38.69 83 ARG A CA 1
ATOM 629 C C . ARG A 1 83 ? 27.641 -18.578 2.148 1.00 38.69 83 ARG A C 1
ATOM 631 O O . ARG A 1 83 ? 27.697 -18.018 3.262 1.00 38.69 83 ARG A O 1
#

Foldseek 3Di:
DFKWWWKALDPVDIATFAFPDWDWDADPVRPDIDIFGAGPVRDGAPDPPDDPRIHTDGMDTDDPVRPDDPRYDDSVPDPPDDD

Radius of gyration: 14.27 Å; chains: 1; bounding box: 41×40×30 Å

Secondary structure (DSSP, 8-state):
-EEEEEEESSSS-EEEEEEEEEEEEE-TTSS-EEEEEEETTS--TT-TTSPTT-EEEEEEEE-GGG---TTB--TT-------

pLDDT: mean 88.2, std 14.8, range [38.69, 96.94]